Protein AF-A0A9X3FZW1-F1 (afdb_monomer_lite)

Foldseek 3Di:
DDDQDPVNVVVVVVVVVVVVVVVVVVVVVVVVVVVVVCVVLVQDDDPVCLVVQPDGPVPRHTDDPPDPPPDDD

Secondary structure (DSSP, 8-state):
-PPPPHHHHHHHHHHHHHHHHHHHHHHHHHHHHHHHHHHHTT----HHHHHTTPPPTTT-----TT-------

Radius of gyration: 20.68 Å; chains: 1; bounding box: 44×26×56 Å

pLDDT: mean 84.17, std 14.76, range [43.09, 96.31]

Sequence (73 aa):
MAQVTEEQKAQRAAARRRSSALAAEEDDLRHERKRREWDANCTQLTRDAIETGVPCRGCGHPIIDGLATGRRS

Structure (mmCIF, N/CA/C/O backbone):
data_AF-A0A9X3FZW1-F1
#
_entry.id   AF-A0A9X3FZW1-F1
#
loop_
_atom_site.group_PDB
_atom_site.id
_atom_site.type_symbol
_atom_site.label_atom_id
_atom_site.label_alt_id
_atom_site.label_comp_id
_atom_site.label_asym_id
_atom_site.label_entity_id
_atom_site.label_seq_id
_atom_site.pdbx_PDB_ins_code
_atom_site.Cartn_x
_atom_site.Cartn_y
_atom_site.Cartn_z
_atom_site.occupancy
_atom_site.B_iso_or_equiv
_atom_site.auth_seq_id
_atom_site.auth_comp_id
_atom_site.auth_asym_id
_atom_site.auth_atom_id
_atom_site.pdbx_PDB_model_num
ATOM 1 N N . MET A 1 1 ? -7.285 -14.312 33.535 1.00 49.03 1 MET A N 1
ATOM 2 C CA . MET A 1 1 ? -7.462 -13.328 32.445 1.00 49.03 1 MET A CA 1
ATOM 3 C C . MET A 1 1 ? -8.842 -12.711 32.595 1.00 49.03 1 MET A C 1
ATOM 5 O O . MET A 1 1 ? -9.814 -13.451 32.520 1.00 49.03 1 MET A O 1
ATOM 9 N N . ALA A 1 2 ? -8.937 -11.417 32.908 1.00 74.88 2 ALA A N 1
ATOM 10 C CA . ALA A 1 2 ? -10.231 -10.758 33.086 1.00 74.88 2 ALA A CA 1
ATOM 11 C C . ALA A 1 2 ? -11.026 -10.772 31.768 1.00 74.88 2 ALA A C 1
ATOM 13 O O . ALA A 1 2 ? -10.469 -10.488 30.705 1.00 74.88 2 ALA A O 1
ATOM 14 N N . GLN A 1 3 ? -12.308 -11.134 31.839 1.00 79.50 3 GLN A N 1
ATOM 15 C CA . GLN A 1 3 ? -13.200 -11.109 30.683 1.00 79.50 3 GLN A CA 1
ATOM 16 C C . GLN A 1 3 ? -13.495 -9.662 30.283 1.00 79.50 3 GLN A C 1
ATOM 18 O O . GLN A 1 3 ? -13.776 -8.815 31.128 1.00 79.50 3 GLN A O 1
ATOM 23 N N . VAL A 1 4 ? -13.399 -9.387 28.985 1.00 83.50 4 VAL A N 1
ATOM 24 C CA . VAL A 1 4 ? -13.644 -8.060 28.413 1.00 83.50 4 VAL A CA 1
ATOM 25 C C . VAL A 1 4 ? -15.150 -7.872 28.270 1.00 83.50 4 VAL A C 1
ATOM 27 O O . VAL A 1 4 ? -15.808 -8.715 27.657 1.00 83.50 4 VAL A O 1
ATOM 30 N N . THR A 1 5 ? -15.690 -6.788 28.823 1.00 92.44 5 THR A N 1
ATOM 31 C CA . THR A 1 5 ? -17.135 -6.519 28.797 1.00 92.44 5 THR A CA 1
ATOM 32 C C . THR A 1 5 ? -17.613 -6.153 27.389 1.00 92.44 5 THR A C 1
ATOM 34 O O . THR A 1 5 ? -16.826 -5.715 26.546 1.00 92.44 5 THR A O 1
ATOM 37 N N . GLU A 1 6 ? -18.913 -6.307 27.121 1.00 91.56 6 GLU A N 1
ATOM 38 C CA . GLU A 1 6 ? -19.510 -5.929 25.827 1.00 91.56 6 GLU A CA 1
ATOM 39 C C . GLU A 1 6 ? -19.300 -4.443 25.505 1.00 91.56 6 GLU A C 1
ATOM 41 O O . GLU A 1 6 ? -18.951 -4.093 24.380 1.00 91.56 6 GLU A O 1
ATOM 46 N N . GLU A 1 7 ? -19.380 -3.582 26.518 1.00 89.12 7 GLU A N 1
ATOM 47 C CA . GLU A 1 7 ? -19.091 -2.150 26.401 1.00 89.12 7 GLU A CA 1
ATOM 48 C C . GLU A 1 7 ? -17.642 -1.897 25.939 1.00 89.12 7 GLU A C 1
ATOM 50 O O . GLU A 1 7 ? -17.383 -1.160 24.988 1.00 89.12 7 GLU A O 1
ATOM 55 N N . GLN A 1 8 ? -16.670 -2.595 26.531 1.00 91.50 8 GLN A N 1
ATOM 56 C CA . GLN A 1 8 ? -15.267 -2.500 26.120 1.00 91.50 8 GLN A CA 1
ATOM 57 C C . GLN A 1 8 ? -15.033 -3.046 24.701 1.00 91.50 8 GLN A C 1
ATOM 59 O O . GLN A 1 8 ? -14.178 -2.533 23.970 1.00 91.50 8 GLN A O 1
ATOM 64 N N . LYS A 1 9 ? -15.779 -4.076 24.280 1.00 92.38 9 LYS A N 1
ATOM 65 C CA . LYS A 1 9 ? -15.732 -4.586 22.899 1.00 92.38 9 LYS A CA 1
ATOM 66 C C . LYS A 1 9 ? -16.290 -3.559 21.913 1.00 92.38 9 LYS A C 1
ATOM 68 O O . LYS A 1 9 ? -15.651 -3.317 20.887 1.00 92.38 9 LYS A O 1
ATOM 73 N N . ALA A 1 10 ? -17.413 -2.918 22.237 1.00 93.38 10 ALA A N 1
ATOM 74 C CA . ALA A 1 10 ? -18.020 -1.871 21.418 1.00 93.38 10 ALA A CA 1
ATOM 75 C C . ALA A 1 10 ? -17.080 -0.666 21.253 1.00 93.38 10 ALA A C 1
ATOM 77 O O . ALA A 1 10 ? -16.831 -0.224 20.128 1.00 93.38 10 ALA A O 1
ATOM 78 N N . GL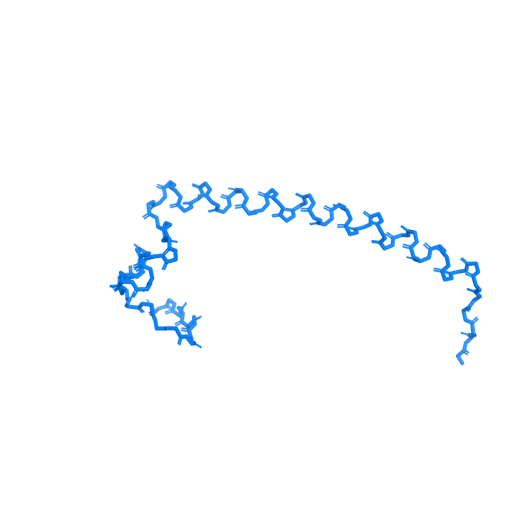N A 1 11 ? -16.456 -0.208 22.342 1.00 93.31 11 GLN A N 1
ATOM 79 C CA . GLN A 1 11 ? -15.469 0.876 22.303 1.00 93.31 11 GLN A CA 1
ATOM 80 C C . GLN A 1 11 ? -14.265 0.532 21.416 1.00 93.31 11 GLN A C 1
ATOM 82 O O . GLN A 1 11 ? -13.840 1.344 20.589 1.00 93.31 11 GLN A O 1
ATOM 87 N N . ARG A 1 12 ? -13.740 -0.697 21.517 1.00 95.00 12 ARG A N 1
ATOM 88 C CA . ARG A 1 12 ? -12.642 -1.167 20.655 1.00 95.00 12 ARG A CA 1
ATOM 89 C C . ARG A 1 12 ? -13.057 -1.253 19.189 1.00 95.00 12 ARG A C 1
ATOM 91 O O . ARG A 1 12 ? -12.268 -0.885 18.322 1.00 95.00 12 ARG A O 1
ATOM 98 N N . ALA A 1 13 ? -14.270 -1.716 18.895 1.00 94.81 13 ALA A N 1
ATOM 99 C CA . ALA A 1 13 ? -14.781 -1.780 17.528 1.00 94.81 13 ALA A CA 1
ATOM 100 C C . ALA A 1 13 ? -14.917 -0.379 16.910 1.00 94.81 13 ALA A C 1
ATOM 102 O O . ALA A 1 13 ? -14.464 -0.160 15.787 1.00 94.81 13 ALA A O 1
ATOM 103 N N . ALA A 1 14 ? -15.460 0.585 17.659 1.00 94.56 14 ALA A N 1
ATOM 104 C CA . ALA A 1 14 ? -15.546 1.976 17.224 1.00 94.56 14 ALA A CA 1
ATOM 105 C C . ALA A 1 14 ? -14.154 2.590 16.993 1.00 94.56 14 ALA A C 1
ATOM 107 O O . ALA A 1 14 ? -13.919 3.224 15.963 1.00 94.56 14 ALA A O 1
ATOM 108 N N . ALA A 1 15 ? -13.204 2.350 17.903 1.00 95.44 15 ALA A N 1
ATOM 109 C CA . ALA A 1 15 ? -11.826 2.811 17.753 1.00 95.44 15 ALA A CA 1
ATOM 110 C C . ALA A 1 15 ? -11.152 2.235 16.496 1.00 95.44 15 ALA A C 1
ATOM 112 O O . ALA A 1 15 ? -10.553 2.994 15.739 1.00 95.44 15 ALA A O 1
ATOM 113 N N . ARG A 1 16 ? -11.318 0.931 16.229 1.00 96.31 16 ARG A N 1
ATOM 114 C CA . ARG A 1 16 ? -10.771 0.265 15.034 1.00 96.31 16 ARG A CA 1
ATOM 115 C C . ARG A 1 16 ? -11.323 0.832 13.732 1.00 96.31 16 ARG A C 1
ATOM 117 O O . ARG A 1 16 ? -10.569 1.001 12.782 1.00 96.31 16 ARG A O 1
ATOM 124 N N . ARG A 1 17 ? -12.624 1.131 13.676 1.00 95.56 17 ARG A N 1
ATOM 125 C CA . ARG A 1 17 ? -13.236 1.739 12.483 1.00 95.56 17 ARG A CA 1
ATOM 126 C C . ARG A 1 17 ? -12.623 3.107 12.193 1.00 95.56 17 ARG A C 1
ATOM 128 O O . ARG A 1 17 ? -12.238 3.364 11.061 1.00 95.56 17 ARG A O 1
ATOM 135 N N . ARG A 1 18 ? -12.461 3.942 13.226 1.00 94.12 18 ARG A N 1
ATOM 136 C CA . ARG A 1 18 ? -11.821 5.259 13.088 1.00 94.12 18 ARG A CA 1
ATOM 137 C C . ARG A 1 18 ? -10.365 5.144 12.645 1.00 94.12 18 ARG A C 1
ATOM 139 O O . ARG A 1 18 ? -9.972 5.811 11.699 1.00 94.12 18 ARG A O 1
ATOM 146 N N . SER A 1 19 ? -9.579 4.274 13.281 1.00 95.75 19 SER A N 1
ATOM 147 C CA . SER A 1 19 ? -8.174 4.093 12.901 1.00 95.75 19 SER A CA 1
ATOM 148 C C . SER A 1 19 ? -8.025 3.517 11.495 1.00 95.75 19 SER A C 1
ATOM 150 O O . SER A 1 19 ? -7.117 3.911 10.777 1.00 95.75 19 SER A O 1
ATOM 152 N N . SER A 1 20 ? -8.915 2.608 11.086 1.00 95.19 20 SER A N 1
ATOM 153 C CA . SER A 1 20 ? -8.903 2.039 9.736 1.00 95.19 20 SER A CA 1
ATOM 154 C C . SER A 1 20 ? -9.214 3.083 8.669 1.00 95.19 20 SER A C 1
ATOM 156 O O . SER A 1 20 ? -8.621 3.018 7.600 1.00 95.19 20 SER A O 1
ATOM 158 N N . ALA A 1 21 ? -10.124 4.023 8.944 1.00 94.44 21 ALA A N 1
ATOM 159 C CA . ALA A 1 21 ? -10.420 5.114 8.020 1.00 94.44 21 ALA A CA 1
ATOM 160 C C . ALA A 1 21 ? -9.193 6.019 7.826 1.00 94.44 21 ALA A C 1
ATOM 162 O O . ALA A 1 21 ? -8.769 6.234 6.698 1.00 94.44 21 ALA A O 1
ATOM 163 N N . LEU A 1 22 ? -8.551 6.440 8.922 1.00 96.31 22 LEU A N 1
ATOM 164 C CA . LEU A 1 22 ? -7.331 7.257 8.861 1.00 96.31 22 LEU A CA 1
ATOM 165 C C . LEU A 1 22 ? -6.171 6.529 8.164 1.00 96.31 22 LEU A C 1
ATOM 167 O O . LEU A 1 22 ? -5.439 7.125 7.382 1.00 96.31 22 LEU A O 1
ATOM 171 N N . ALA A 1 23 ? -6.012 5.229 8.423 1.00 96.25 23 ALA A N 1
ATOM 172 C CA . ALA A 1 23 ? -4.972 4.427 7.786 1.00 96.25 23 ALA A CA 1
ATOM 173 C C . ALA A 1 23 ? -5.194 4.267 6.273 1.00 96.25 23 ALA A C 1
ATOM 175 O O . ALA A 1 23 ? -4.218 4.204 5.530 1.00 96.25 23 ALA A O 1
ATOM 176 N N . ALA A 1 24 ? -6.451 4.201 5.817 1.00 95.56 24 ALA A N 1
ATOM 177 C CA . ALA A 1 24 ? -6.773 4.161 4.393 1.00 95.56 24 ALA A CA 1
ATOM 178 C C . ALA A 1 24 ? -6.410 5.485 3.704 1.00 95.56 24 ALA A C 1
ATOM 180 O O . ALA A 1 24 ? -5.753 5.469 2.669 1.00 95.56 24 ALA A O 1
ATOM 181 N N . GLU A 1 25 ? -6.735 6.624 4.324 1.00 95.56 25 GLU A N 1
ATOM 182 C CA . GLU A 1 25 ? -6.349 7.944 3.807 1.00 95.56 25 GLU A CA 1
ATOM 183 C C . GLU A 1 25 ? -4.819 8.103 3.725 1.00 95.56 25 GLU A C 1
ATOM 185 O O . GLU A 1 25 ? -4.282 8.589 2.728 1.00 95.56 25 GLU A O 1
ATOM 190 N N . GLU A 1 26 ? -4.086 7.652 4.748 1.00 96.19 26 GLU A N 1
ATOM 191 C CA . GLU A 1 26 ? -2.620 7.681 4.739 1.00 96.19 26 GLU A CA 1
ATOM 192 C C . GLU A 1 26 ? -2.024 6.761 3.658 1.00 96.19 26 GLU A C 1
ATOM 194 O O . GLU A 1 26 ? -1.037 7.117 3.003 1.00 96.19 26 GLU A O 1
ATOM 199 N N . ASP A 1 27 ? -2.612 5.580 3.455 1.00 95.25 27 ASP A N 1
ATOM 200 C CA . ASP A 1 27 ? -2.213 4.655 2.394 1.00 95.25 27 ASP A CA 1
ATOM 201 C C . ASP A 1 27 ? -2.437 5.256 1.001 1.00 95.25 27 ASP A C 1
ATOM 203 O O . ASP A 1 27 ? -1.539 5.186 0.159 1.00 95.25 27 ASP A O 1
ATOM 207 N N . ASP A 1 28 ? -3.568 5.926 0.780 1.00 96.12 28 ASP A N 1
ATOM 208 C CA . ASP A 1 28 ? -3.868 6.605 -0.480 1.00 96.12 28 ASP A CA 1
ATOM 209 C C . ASP A 1 28 ? -2.842 7.700 -0.792 1.00 96.12 28 ASP A C 1
ATOM 211 O O . ASP A 1 28 ? -2.286 7.734 -1.896 1.00 96.12 28 ASP A O 1
ATOM 215 N N . LEU A 1 29 ? -2.507 8.537 0.196 1.00 96.00 29 LEU A N 1
ATOM 216 C CA . LEU A 1 29 ? -1.470 9.568 0.061 1.00 96.00 29 LEU A CA 1
ATOM 217 C C . LEU A 1 29 ? -0.093 8.959 -0.224 1.00 96.00 29 LEU A C 1
ATOM 219 O O . LEU A 1 29 ? 0.664 9.449 -1.070 1.00 96.00 29 LEU A O 1
ATOM 223 N N . ARG A 1 30 ? 0.252 7.867 0.465 1.00 96.06 30 ARG A N 1
ATOM 224 C CA . ARG A 1 30 ? 1.508 7.143 0.240 1.00 96.06 30 ARG A CA 1
ATOM 225 C C . ARG A 1 30 ? 1.566 6.567 -1.172 1.00 96.06 30 ARG A C 1
ATOM 227 O O . ARG A 1 30 ? 2.605 6.687 -1.827 1.00 96.06 30 ARG A O 1
ATOM 234 N N . HIS A 1 31 ? 0.483 5.953 -1.639 1.00 93.38 31 HIS A N 1
ATOM 235 C CA . HIS A 1 31 ? 0.385 5.413 -2.987 1.00 93.38 31 HIS A CA 1
ATOM 236 C C . HIS A 1 31 ? 0.464 6.513 -4.039 1.00 93.38 31 HIS A C 1
ATOM 238 O O . HIS A 1 31 ? 1.171 6.347 -5.032 1.00 93.38 31 HIS A O 1
ATOM 244 N N . GLU A 1 32 ? -0.187 7.652 -3.819 1.00 94.88 32 GLU A N 1
ATOM 245 C CA . GLU A 1 32 ? -0.099 8.790 -4.727 1.00 94.88 32 GLU A CA 1
ATO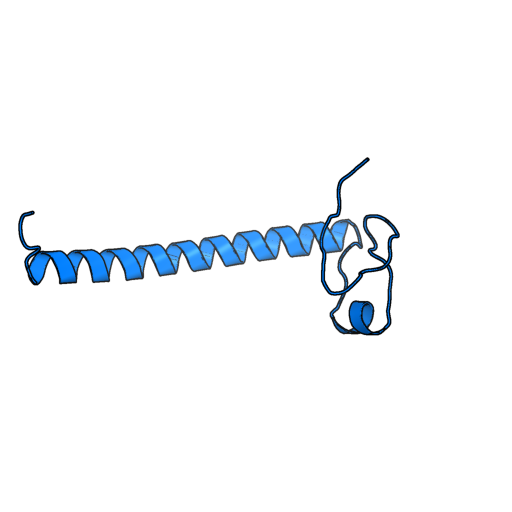M 246 C C . GLU A 1 32 ? 1.326 9.335 -4.822 1.00 94.88 32 GLU A C 1
ATOM 248 O O . GLU A 1 32 ? 1.850 9.483 -5.927 1.00 94.88 32 GLU A O 1
ATOM 253 N N . ARG A 1 33 ? 1.996 9.551 -3.684 1.00 94.75 33 ARG A N 1
ATOM 254 C CA . ARG A 1 33 ? 3.402 9.979 -3.664 1.00 94.75 33 ARG A CA 1
ATOM 255 C C . ARG A 1 33 ? 4.289 9.010 -4.440 1.00 94.75 33 ARG A C 1
ATOM 257 O O . ARG A 1 33 ? 5.123 9.444 -5.228 1.00 94.75 33 ARG A O 1
ATOM 264 N N . LYS A 1 34 ? 4.088 7.707 -4.248 1.00 91.19 34 LYS A N 1
ATOM 265 C CA . LYS A 1 34 ? 4.877 6.676 -4.924 1.00 91.19 34 LYS A CA 1
ATOM 266 C C . LYS A 1 34 ? 4.604 6.620 -6.428 1.00 91.19 34 LYS A C 1
ATOM 268 O O . LYS A 1 34 ? 5.541 6.469 -7.202 1.00 91.19 34 LYS A O 1
ATOM 273 N N . ARG A 1 35 ? 3.351 6.813 -6.855 1.00 90.25 35 ARG A N 1
ATOM 274 C CA . ARG A 1 35 ? 3.010 6.964 -8.279 1.00 90.25 35 ARG A CA 1
ATOM 275 C C . ARG A 1 35 ? 3.721 8.166 -8.896 1.00 90.25 35 ARG A C 1
ATOM 277 O O . ARG A 1 35 ? 4.320 8.015 -9.951 1.00 90.25 35 ARG A O 1
ATOM 284 N N . ARG A 1 36 ? 3.717 9.320 -8.218 1.00 93.62 36 ARG A N 1
ATOM 285 C CA . ARG A 1 36 ? 4.437 10.523 -8.677 1.00 93.62 36 ARG A CA 1
ATOM 286 C C . ARG A 1 36 ? 5.946 10.289 -8.771 1.00 93.62 36 ARG A C 1
ATOM 288 O O . ARG A 1 36 ? 6.568 10.723 -9.728 1.00 93.62 36 ARG A O 1
ATOM 295 N N . GLU A 1 37 ? 6.531 9.586 -7.804 1.00 92.06 37 GLU A N 1
ATOM 296 C CA . GLU A 1 37 ? 7.949 9.206 -7.836 1.00 92.06 37 GLU A CA 1
ATOM 297 C C . GLU A 1 37 ? 8.266 8.289 -9.026 1.00 92.06 37 GLU A C 1
ATOM 299 O O . GLU A 1 37 ? 9.273 8.479 -9.707 1.00 92.06 37 GLU A O 1
ATOM 304 N N . TRP A 1 38 ? 7.415 7.301 -9.303 1.00 90.38 38 TRP A N 1
ATOM 305 C CA . TRP A 1 38 ? 7.604 6.420 -10.452 1.00 90.38 38 TRP A CA 1
ATOM 306 C C . TRP A 1 38 ? 7.453 7.144 -11.782 1.00 90.38 38 TRP A C 1
ATOM 308 O O . TRP A 1 38 ? 8.235 6.871 -12.691 1.00 90.38 38 TRP A O 1
ATOM 318 N N . ASP A 1 39 ? 6.490 8.055 -11.885 1.00 89.50 39 ASP A N 1
ATOM 319 C CA . ASP A 1 39 ? 6.281 8.886 -13.069 1.00 89.50 39 ASP A CA 1
ATOM 320 C C . ASP A 1 39 ? 7.487 9.801 -13.319 1.00 89.50 39 ASP A C 1
ATOM 322 O O . ASP A 1 39 ? 8.092 9.749 -14.386 1.00 89.50 39 ASP A O 1
ATOM 326 N N . ALA A 1 40 ? 7.942 10.523 -12.289 1.00 92.44 40 ALA A N 1
ATOM 327 C CA . ALA A 1 40 ? 9.112 11.398 -12.371 1.00 92.44 40 ALA A CA 1
ATOM 328 C C . ALA A 1 40 ? 10.392 10.655 -12.791 1.00 92.44 40 ALA A C 1
ATOM 330 O O . ALA A 1 40 ? 11.232 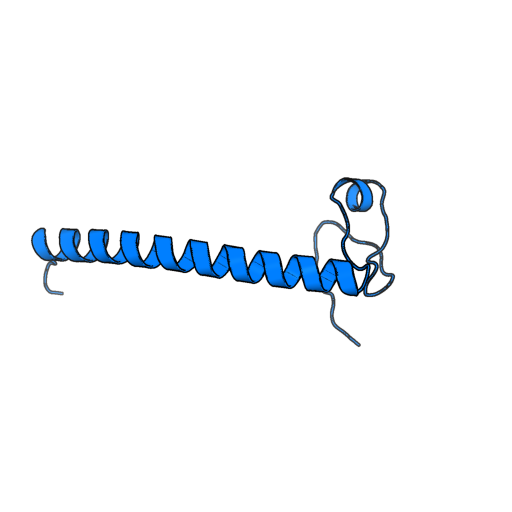11.208 -13.496 1.00 92.44 40 ALA A O 1
ATOM 331 N N . ASN A 1 41 ? 10.540 9.396 -12.374 1.00 89.50 41 ASN A N 1
ATOM 332 C CA . ASN A 1 41 ? 11.684 8.559 -12.734 1.00 89.50 41 ASN A CA 1
ATOM 333 C C . ASN A 1 41 ? 11.442 7.714 -13.999 1.00 89.50 41 ASN A C 1
ATOM 335 O O . ASN A 1 41 ? 12.284 6.887 -14.343 1.00 89.50 41 ASN A O 1
ATOM 339 N N . CYS A 1 42 ? 10.290 7.851 -14.665 1.00 87.19 42 CYS A N 1
ATOM 340 C CA . CYS A 1 42 ? 9.854 7.001 -15.777 1.00 87.19 42 CYS A CA 1
ATOM 341 C C . CYS A 1 42 ? 9.898 5.489 -15.469 1.00 87.19 42 CYS A C 1
ATOM 343 O O . CYS A 1 42 ? 9.999 4.665 -16.379 1.00 87.19 42 CYS A O 1
ATOM 345 N N . THR A 1 43 ? 9.811 5.098 -14.195 1.00 87.75 43 THR A N 1
ATOM 346 C CA . THR A 1 43 ? 9.975 3.706 -13.738 1.00 87.75 43 THR A CA 1
ATOM 347 C C . THR A 1 43 ? 8.664 2.941 -13.582 1.00 87.75 43 THR A C 1
ATOM 349 O O . THR A 1 43 ? 8.689 1.743 -13.298 1.00 87.75 43 THR A O 1
ATOM 352 N N . GLN A 1 44 ? 7.517 3.593 -13.793 1.00 86.56 44 GLN A N 1
ATOM 353 C CA . GLN A 1 44 ? 6.220 2.927 -13.729 1.00 86.56 44 GLN A CA 1
ATOM 354 C C . GLN A 1 44 ? 6.079 1.891 -14.854 1.00 86.56 44 GLN A C 1
ATOM 356 O O . GLN A 1 44 ? 6.332 2.179 -16.026 1.00 86.56 44 GLN A O 1
ATOM 361 N N . LEU A 1 45 ? 5.629 0.689 -14.493 1.00 85.94 45 LEU A N 1
ATOM 362 C CA . LEU A 1 45 ? 5.258 -0.367 -15.429 1.00 85.94 45 LEU A CA 1
ATOM 363 C C . LEU A 1 45 ? 3.789 -0.727 -15.238 1.00 85.94 45 LEU A C 1
ATOM 365 O O . LEU A 1 45 ? 3.308 -0.867 -14.112 1.00 85.94 45 LEU A O 1
ATOM 369 N N . THR A 1 46 ? 3.070 -0.839 -16.351 1.00 85.62 46 THR A N 1
ATOM 370 C CA . THR A 1 46 ? 1.700 -1.349 -16.363 1.00 85.62 46 THR A CA 1
ATOM 371 C C . THR A 1 46 ? 1.725 -2.868 -16.272 1.00 85.62 46 THR A C 1
ATOM 373 O O . THR A 1 46 ? 2.726 -3.510 -16.588 1.00 85.62 46 THR A O 1
ATOM 376 N N . ARG A 1 47 ? 0.601 -3.457 -15.867 1.00 82.75 47 ARG A N 1
ATOM 377 C CA . ARG A 1 47 ? 0.456 -4.913 -15.860 1.00 82.75 47 ARG A CA 1
ATOM 378 C C . ARG A 1 47 ? 0.677 -5.527 -17.247 1.00 82.75 47 ARG A C 1
ATOM 380 O O . ARG A 1 47 ? 1.397 -6.504 -17.353 1.00 82.75 47 ARG A O 1
ATOM 387 N N . ASP A 1 48 ? 0.155 -4.889 -18.289 1.00 86.00 48 ASP A N 1
ATOM 388 C CA . ASP A 1 48 ? 0.388 -5.276 -19.686 1.00 86.00 48 ASP A CA 1
ATOM 389 C C . ASP A 1 48 ? 1.883 -5.244 -20.067 1.00 86.00 48 ASP A C 1
ATOM 391 O O . ASP A 1 48 ? 2.398 -6.172 -20.686 1.00 86.00 48 ASP A O 1
ATOM 395 N N . ALA A 1 49 ? 2.635 -4.234 -19.612 1.00 85.25 49 ALA A N 1
ATOM 396 C CA . ALA A 1 49 ? 4.083 -4.186 -19.822 1.00 85.25 49 ALA A CA 1
ATOM 397 C C . ALA A 1 49 ? 4.805 -5.352 -19.122 1.00 85.25 49 ALA A C 1
ATOM 399 O O . ALA A 1 49 ? 5.766 -5.896 -19.655 1.00 85.25 49 ALA A O 1
ATOM 400 N N . ILE A 1 50 ? 4.339 -5.761 -17.941 1.00 83.75 50 ILE A N 1
ATOM 401 C CA . ILE A 1 50 ? 4.891 -6.925 -17.236 1.00 83.75 50 ILE A CA 1
ATOM 402 C C . ILE A 1 50 ? 4.568 -8.212 -18.005 1.00 83.75 50 ILE A C 1
ATOM 404 O O . ILE A 1 50 ? 5.470 -8.997 -18.278 1.00 83.75 50 ILE A O 1
ATOM 408 N N . GLU A 1 51 ? 3.311 -8.399 -18.415 1.00 84.44 51 GLU A N 1
ATOM 409 C CA . GLU A 1 51 ? 2.842 -9.591 -19.140 1.00 84.44 51 GLU A CA 1
ATOM 410 C C . GLU A 1 51 ? 3.499 -9.738 -20.527 1.00 84.44 51 GLU A C 1
ATOM 412 O O . GLU A 1 51 ? 3.749 -10.852 -20.984 1.00 84.44 51 GLU A O 1
ATOM 417 N N . THR A 1 52 ? 3.862 -8.626 -21.172 1.00 86.44 52 THR A N 1
ATOM 418 C CA . THR A 1 52 ? 4.648 -8.606 -22.424 1.00 86.44 52 THR A CA 1
ATOM 419 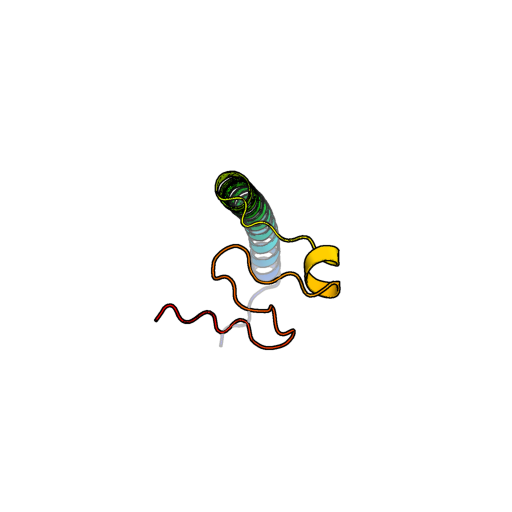C C . THR A 1 52 ? 6.155 -8.796 -22.208 1.00 86.44 52 THR A C 1
ATOM 421 O O . THR A 1 52 ? 6.914 -8.871 -23.176 1.00 86.44 52 THR A O 1
ATOM 424 N N . GLY A 1 53 ? 6.604 -8.907 -20.954 1.00 85.00 53 GLY A N 1
ATOM 425 C CA . GLY A 1 53 ? 7.994 -9.182 -20.594 1.00 85.00 53 GLY A CA 1
ATOM 426 C C . GLY A 1 53 ? 8.907 -7.955 -20.588 1.00 85.00 53 GLY A C 1
ATOM 427 O O . GLY A 1 53 ? 10.126 -8.107 -20.685 1.00 85.00 53 GLY A O 1
ATOM 428 N N . VAL A 1 54 ? 8.360 -6.737 -20.476 1.00 87.12 54 VAL A N 1
ATOM 429 C CA . VAL A 1 54 ? 9.171 -5.517 -20.367 1.00 87.12 54 VAL A CA 1
ATOM 430 C C . VAL A 1 54 ? 10.033 -5.590 -19.098 1.00 87.12 54 VAL A C 1
ATOM 432 O O . VAL A 1 54 ? 9.501 -5.769 -17.996 1.00 87.12 54 VAL A O 1
ATOM 435 N N . PRO A 1 55 ? 11.366 -5.432 -19.209 1.00 85.50 55 PRO A N 1
ATOM 436 C CA . PRO A 1 55 ? 12.243 -5.450 -18.049 1.00 85.50 55 PRO A CA 1
ATOM 437 C C . PRO A 1 55 ? 11.972 -4.257 -17.127 1.00 85.50 55 PRO A C 1
ATOM 439 O O . PRO A 1 55 ? 11.502 -3.196 -17.544 1.00 85.50 55 PRO A O 1
ATOM 442 N N . CYS A 1 56 ? 12.309 -4.416 -15.849 1.00 84.44 56 CYS A N 1
ATOM 443 C CA . CYS A 1 56 ? 12.183 -3.368 -14.848 1.00 84.44 56 CYS A CA 1
ATOM 444 C C . CYS A 1 56 ? 12.911 -2.098 -15.303 1.00 84.44 56 CYS A C 1
ATOM 446 O O . CYS A 1 56 ? 14.125 -2.100 -15.484 1.00 84.44 56 CYS A O 1
ATOM 448 N N . ARG A 1 57 ? 12.194 -0.978 -15.413 1.00 84.81 57 ARG A N 1
ATOM 449 C CA . ARG A 1 57 ? 12.780 0.303 -15.845 1.00 84.81 57 ARG A CA 1
ATOM 450 C C . ARG A 1 57 ? 13.768 0.900 -14.839 1.00 84.81 57 ARG A C 1
ATOM 452 O O . ARG A 1 57 ? 14.566 1.749 -15.207 1.00 84.81 57 ARG A O 1
ATOM 459 N N . GLY A 1 58 ? 13.727 0.457 -13.581 1.00 82.81 58 GLY A N 1
ATOM 460 C CA . GLY A 1 58 ? 14.650 0.912 -12.538 1.00 82.81 58 GLY A CA 1
ATOM 461 C C . GLY A 1 58 ? 15.990 0.170 -12.508 1.00 82.81 58 GLY A C 1
ATOM 462 O O . GLY A 1 58 ? 16.990 0.758 -12.113 1.00 82.81 58 GLY A O 1
ATOM 463 N N . CYS A 1 59 ? 16.030 -1.111 -12.896 1.00 82.56 59 CYS A N 1
ATOM 464 C CA . CYS A 1 59 ? 17.252 -1.930 -12.818 1.00 82.56 59 CYS A CA 1
ATOM 465 C C . CYS A 1 59 ? 17.603 -2.695 -14.103 1.00 82.56 59 CYS A C 1
ATOM 467 O O . CYS A 1 59 ? 18.618 -3.385 -14.132 1.00 82.56 59 CYS A O 1
ATOM 469 N N . GLY A 1 60 ? 16.771 -2.633 -15.142 1.00 83.62 60 GLY A N 1
ATOM 470 C CA . GLY A 1 60 ? 16.972 -3.297 -16.433 1.00 83.62 60 GLY A CA 1
ATOM 471 C C . GLY A 1 60 ? 16.782 -4.818 -16.435 1.00 83.62 60 GLY A C 1
ATOM 472 O O . GLY A 1 60 ? 16.920 -5.436 -17.485 1.00 83.62 60 GLY A O 1
ATOM 473 N N . HIS A 1 61 ? 16.465 -5.437 -15.295 1.00 83.69 61 HIS A N 1
ATOM 474 C CA . HIS A 1 61 ? 16.315 -6.890 -15.194 1.00 83.69 61 HIS A CA 1
ATOM 475 C C . HIS A 1 61 ? 14.890 -7.342 -15.547 1.00 83.69 61 HIS A C 1
ATOM 477 O O . HIS A 1 61 ? 13.936 -6.613 -15.255 1.00 83.69 61 HIS A O 1
ATOM 483 N N . PRO A 1 62 ? 14.717 -8.538 -16.139 1.00 82.12 62 PRO A N 1
ATOM 484 C CA . PRO A 1 62 ? 13.397 -9.092 -16.414 1.00 82.12 62 PRO A CA 1
ATOM 485 C C . PRO A 1 62 ? 12.584 -9.233 -15.124 1.00 82.12 62 PRO A C 1
ATOM 487 O O . PRO A 1 62 ? 13.114 -9.609 -14.075 1.00 82.12 62 PRO A O 1
ATOM 490 N N . ILE A 1 63 ? 11.290 -8.928 -15.205 1.00 78.44 63 ILE A N 1
ATOM 491 C CA . ILE A 1 63 ? 10.359 -9.143 -14.098 1.00 78.44 63 ILE A CA 1
ATOM 492 C C . ILE A 1 63 ? 9.943 -10.609 -14.150 1.00 78.44 63 ILE A C 1
ATOM 494 O O . ILE A 1 63 ? 9.182 -11.018 -15.018 1.00 78.44 63 ILE A O 1
ATOM 498 N N . ILE A 1 64 ? 10.513 -11.413 -13.255 1.00 76.06 64 ILE A N 1
ATOM 499 C CA . ILE A 1 64 ? 10.169 -12.827 -13.124 1.00 76.06 64 ILE A CA 1
ATOM 500 C C . ILE A 1 64 ? 9.039 -12.905 -12.099 1.00 76.06 64 ILE A C 1
ATOM 502 O O . ILE A 1 64 ? 9.258 -12.636 -10.912 1.00 76.06 64 ILE A O 1
ATOM 506 N N . ASP A 1 65 ? 7.835 -13.235 -12.565 1.00 60.22 65 ASP A N 1
ATOM 507 C CA . ASP A 1 65 ? 6.656 -13.422 -11.721 1.00 60.22 65 ASP A CA 1
ATOM 508 C C . ASP A 1 65 ? 6.934 -14.518 -10.680 1.00 60.2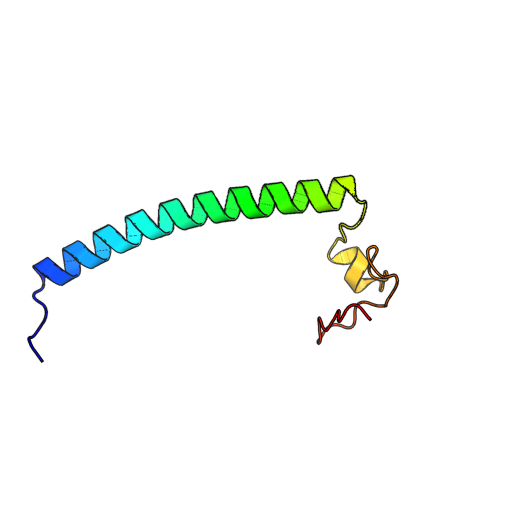2 65 ASP A C 1
ATOM 510 O O . ASP A 1 65 ? 6.882 -15.713 -10.963 1.00 60.22 65 ASP A O 1
ATOM 514 N N . GLY A 1 66 ? 7.298 -14.106 -9.462 1.00 55.88 66 GLY A N 1
ATOM 515 C CA . GLY A 1 66 ? 7.510 -15.014 -8.334 1.00 55.88 66 GLY A CA 1
ATOM 516 C C . GLY A 1 66 ? 8.521 -14.561 -7.283 1.00 55.88 66 GLY A C 1
ATOM 517 O O . GLY A 1 66 ? 8.399 -14.976 -6.134 1.00 55.88 66 GLY A O 1
ATOM 518 N N . LEU A 1 67 ? 9.488 -13.696 -7.609 1.00 53.81 67 LEU A N 1
ATOM 519 C CA . LEU A 1 67 ? 10.493 -13.234 -6.639 1.00 53.81 67 LEU A CA 1
ATOM 520 C C . LEU A 1 67 ? 10.923 -11.791 -6.925 1.00 53.81 67 LEU A C 1
ATOM 522 O O . LEU A 1 67 ? 11.846 -11.530 -7.692 1.00 53.81 67 LEU A O 1
ATOM 526 N N . ALA A 1 68 ? 10.310 -10.833 -6.227 1.00 43.09 68 ALA A N 1
ATOM 527 C CA . ALA A 1 68 ? 10.833 -9.472 -6.118 1.00 43.09 68 ALA A CA 1
ATOM 528 C C . ALA A 1 68 ? 12.079 -9.444 -5.206 1.00 43.09 68 ALA A C 1
ATOM 530 O O . ALA A 1 68 ? 12.083 -8.814 -4.152 1.00 43.09 68 ALA A O 1
ATOM 531 N N . THR A 1 69 ? 13.156 -10.136 -5.578 1.00 46.16 69 THR A N 1
ATOM 532 C CA . THR A 1 69 ? 14.462 -10.018 -4.913 1.00 46.16 69 THR A CA 1
ATOM 533 C C . THR A 1 69 ? 15.348 -9.048 -5.678 1.00 46.16 69 THR A C 1
ATOM 535 O O . THR A 1 69 ? 16.411 -9.402 -6.178 1.00 46.16 69 THR A O 1
ATOM 538 N N . GLY A 1 70 ? 14.917 -7.789 -5.750 1.00 48.28 70 GLY A N 1
ATOM 539 C CA . GLY A 1 70 ? 15.794 -6.680 -6.110 1.00 48.28 70 GLY A CA 1
ATOM 540 C C . GLY A 1 70 ? 16.756 -6.380 -4.960 1.00 48.28 70 GLY A C 1
ATOM 541 O O . GLY A 1 70 ? 16.586 -5.383 -4.259 1.00 48.28 70 GLY A O 1
ATOM 542 N N . ARG A 1 71 ? 17.751 -7.245 -4.722 1.00 45.16 71 ARG A N 1
ATOM 543 C CA . ARG A 1 71 ? 18.940 -6.838 -3.962 1.00 45.16 71 ARG A CA 1
ATOM 544 C C . ARG A 1 71 ? 19.760 -5.940 -4.876 1.00 45.16 71 ARG A C 1
ATOM 546 O O . ARG A 1 71 ? 20.252 -6.389 -5.903 1.00 45.16 71 ARG A O 1
ATOM 553 N N . ARG A 1 72 ? 19.878 -4.669 -4.488 1.00 50.22 72 ARG A N 1
ATOM 554 C CA . ARG A 1 72 ? 20.945 -3.789 -4.966 1.00 50.22 72 ARG A CA 1
AT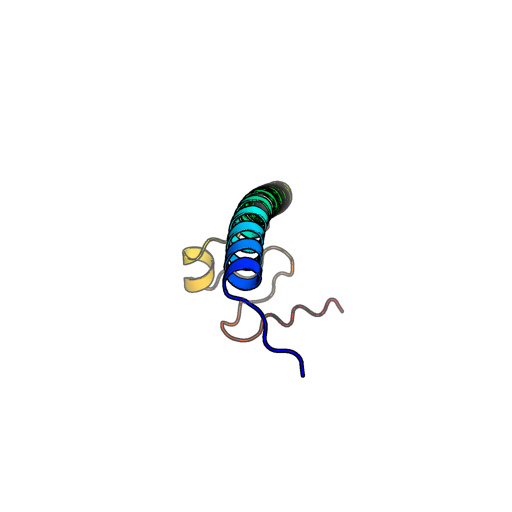OM 555 C C . ARG A 1 72 ? 22.273 -4.450 -4.592 1.00 50.22 72 ARG A C 1
ATOM 557 O O . ARG A 1 72 ? 22.523 -4.654 -3.403 1.00 50.22 72 ARG A O 1
ATOM 564 N N . SER A 1 73 ? 23.041 -4.841 -5.600 1.00 46.72 73 SER A N 1
ATOM 565 C CA . SER A 1 73 ? 24.473 -5.123 -5.492 1.00 46.72 73 SER A CA 1
ATOM 566 C C . SER A 1 73 ? 25.240 -3.901 -5.960 1.00 46.72 73 SER A C 1
ATOM 568 O O . SER A 1 73 ? 24.733 -3.236 -6.893 1.00 46.72 73 SER A O 1
#